Protein AF-A0A9D5CDI8-F1 (afdb_monomer_lite)

InterPro domains:
  IPR001810 F-box domain [PF12937] (31-61)
  IPR001810 F-box domain [PS50181] (27-74)
  IPR036047 F-box-like domain superfamily [SSF81383] (19-78)

Organism: NCBI:txid325984

Structure (mmCIF, N/CA/C/O backbone):
data_AF-A0A9D5CDI8-F1
#
_entry.id   AF-A0A9D5CDI8-F1
#
loop_
_atom_site.group_PDB
_atom_site.id
_atom_site.type_symbol
_atom_site.label_atom_id
_atom_site.label_alt_id
_atom_site.label_comp_id
_atom_site.label_asym_id
_atom_site.label_entity_id
_atom_site.label_seq_id
_atom_site.pdbx_PDB_ins_code
_atom_site.Cartn_x
_atom_site.Cartn_y
_atom_site.Cartn_z
_atom_site.occupancy
_atom_site.B_iso_or_equiv
_atom_site.auth_seq_id
_atom_site.auth_comp_id
_atom_site.auth_asym_id
_atom_site.auth_atom_id
_atom_site.pdbx_PDB_model_num
ATOM 1 N N . MET A 1 1 ? 76.940 1.059 -2.845 1.00 39.03 1 MET A N 1
ATOM 2 C CA . MET A 1 1 ? 76.334 -0.231 -3.230 1.00 39.03 1 MET A CA 1
ATOM 3 C C . MET A 1 1 ? 75.161 0.080 -4.142 1.00 39.03 1 MET A C 1
ATOM 5 O O . MET A 1 1 ? 74.229 0.747 -3.721 1.00 39.03 1 MET A O 1
ATOM 9 N N . THR A 1 2 ? 75.313 -0.261 -5.414 1.00 40.56 2 THR A N 1
ATOM 10 C CA . THR A 1 2 ? 74.382 -0.072 -6.535 1.00 40.56 2 THR A CA 1
ATOM 11 C C . THR A 1 2 ? 73.505 -1.309 -6.716 1.00 40.56 2 THR A C 1
ATOM 13 O O . THR A 1 2 ? 74.037 -2.409 -6.617 1.00 40.56 2 THR A O 1
ATOM 16 N N . ALA A 1 3 ? 72.218 -1.112 -7.030 1.00 38.69 3 ALA A N 1
ATOM 17 C CA . ALA A 1 3 ? 71.311 -1.975 -7.820 1.00 38.69 3 ALA A CA 1
ATOM 18 C C . ALA A 1 3 ? 69.854 -1.534 -7.544 1.00 38.69 3 ALA A C 1
ATOM 20 O O . ALA A 1 3 ? 69.568 -1.149 -6.419 1.00 38.69 3 ALA A O 1
ATOM 21 N N . THR A 1 4 ? 68.849 -1.554 -8.421 1.00 40.94 4 THR A N 1
ATOM 22 C CA . THR A 1 4 ? 68.665 -1.684 -9.881 1.00 40.94 4 THR A CA 1
ATOM 23 C C . THR A 1 4 ? 67.175 -1.381 -10.126 1.00 40.94 4 THR A C 1
ATOM 25 O O . THR A 1 4 ? 66.333 -1.740 -9.307 1.00 40.94 4 THR A O 1
ATOM 28 N N . SER A 1 5 ? 66.845 -0.750 -11.253 1.00 44.97 5 SER A N 1
ATOM 29 C CA . SER A 1 5 ? 65.484 -0.580 -11.788 1.00 44.97 5 SER A CA 1
ATOM 30 C C . SER A 1 5 ? 64.754 -1.917 -12.024 1.00 44.97 5 SER A C 1
ATOM 32 O O . SER A 1 5 ? 65.419 -2.908 -12.317 1.00 44.97 5 SER A O 1
ATOM 34 N N . LYS A 1 6 ? 63.409 -1.925 -12.086 1.00 43.34 6 LYS A N 1
ATOM 35 C CA . LYS A 1 6 ? 62.617 -1.978 -13.346 1.00 43.34 6 LYS A CA 1
ATOM 36 C C . LYS A 1 6 ? 61.163 -2.439 -13.121 1.00 43.34 6 LYS A C 1
ATOM 38 O O . LYS A 1 6 ? 60.869 -3.246 -12.251 1.00 43.34 6 LYS A O 1
ATOM 43 N N . ALA A 1 7 ? 60.295 -1.862 -13.949 1.00 46.38 7 ALA A N 1
ATOM 44 C CA . ALA A 1 7 ? 58.846 -1.985 -14.030 1.00 46.38 7 ALA A CA 1
ATOM 45 C C . ALA A 1 7 ? 58.300 -3.412 -14.224 1.00 46.38 7 ALA A C 1
ATOM 47 O O . ALA A 1 7 ? 58.931 -4.242 -14.873 1.00 46.38 7 ALA A O 1
ATOM 48 N N . GLY A 1 8 ? 57.062 -3.610 -13.774 1.00 34.56 8 GLY A N 1
ATOM 49 C CA . GLY A 1 8 ? 56.162 -4.683 -14.189 1.00 34.56 8 GLY A CA 1
ATOM 50 C C . GLY A 1 8 ? 54.733 -4.232 -13.908 1.00 34.56 8 GLY A C 1
ATOM 51 O O . GLY A 1 8 ? 54.400 -3.983 -12.753 1.00 34.56 8 GLY A O 1
ATOM 52 N N . GLY A 1 9 ? 53.954 -4.007 -14.966 1.00 44.22 9 GLY A N 1
ATOM 53 C CA . GLY A 1 9 ? 52.555 -3.608 -14.880 1.00 44.22 9 GLY A CA 1
ATOM 54 C C . GLY A 1 9 ? 51.682 -4.746 -14.363 1.00 44.22 9 GLY A C 1
ATOM 55 O O . GLY A 1 9 ? 51.939 -5.910 -14.657 1.00 44.22 9 GLY A O 1
ATOM 56 N N . ASP A 1 10 ? 50.656 -4.377 -13.609 1.00 37.69 10 ASP A N 1
ATOM 57 C CA . ASP A 1 10 ? 49.519 -5.232 -13.286 1.00 37.69 10 ASP A CA 1
ATOM 58 C C . ASP A 1 10 ? 48.274 -4.400 -13.604 1.00 37.69 10 ASP A C 1
ATOM 60 O O . ASP A 1 10 ? 47.706 -3.702 -12.759 1.00 37.69 10 ASP A O 1
ATOM 64 N N . ASP A 1 11 ? 47.944 -4.356 -14.897 1.00 41.72 11 ASP A N 1
ATOM 65 C CA . ASP A 1 11 ? 46.680 -3.832 -15.397 1.00 41.72 11 ASP A CA 1
ATOM 66 C C . ASP A 1 11 ? 45.579 -4.780 -14.927 1.00 41.72 11 ASP A C 1
ATOM 68 O O . ASP A 1 11 ? 45.190 -5.729 -15.604 1.00 41.72 11 ASP A O 1
ATOM 72 N N . ARG A 1 12 ? 45.117 -4.529 -13.704 1.00 46.28 12 ARG A N 1
ATOM 73 C CA . ARG A 1 12 ? 43.962 -5.174 -13.100 1.00 46.28 12 ARG A CA 1
ATOM 74 C C . ARG A 1 12 ? 42.774 -5.033 -14.050 1.00 46.28 12 ARG A C 1
ATOM 76 O O . ARG A 1 12 ? 42.253 -3.931 -14.234 1.00 46.28 12 ARG A O 1
ATOM 83 N N . GLU A 1 13 ? 42.385 -6.164 -14.636 1.00 39.62 13 GLU A N 1
ATOM 84 C CA . GLU A 1 13 ? 41.257 -6.332 -15.549 1.00 39.62 13 GLU A CA 1
ATOM 85 C C . GLU A 1 13 ? 40.048 -5.505 -15.100 1.00 39.62 13 GLU A C 1
ATOM 87 O O . GLU A 1 13 ? 39.409 -5.746 -14.071 1.00 39.62 13 GLU A O 1
ATOM 92 N N . LYS A 1 14 ? 39.747 -4.497 -15.916 1.00 42.28 14 LYS A N 1
ATOM 93 C CA . LYS A 1 14 ? 38.458 -3.824 -15.967 1.00 42.28 14 LYS A CA 1
ATOM 94 C C . LYS A 1 14 ? 37.409 -4.899 -16.277 1.00 42.28 14 LYS A C 1
ATOM 96 O O . LYS A 1 14 ? 37.597 -5.620 -17.254 1.00 42.28 14 LYS A O 1
ATOM 101 N N . PRO A 1 15 ? 36.312 -5.022 -15.511 1.00 39.91 15 PRO A N 1
ATOM 102 C CA . PRO A 1 15 ? 35.259 -5.945 -15.888 1.00 39.91 15 PRO A CA 1
ATOM 103 C C . PRO A 1 15 ? 34.656 -5.446 -17.203 1.00 39.91 15 PRO A C 1
ATOM 105 O O . PRO A 1 15 ? 34.067 -4.363 -17.273 1.00 39.91 15 PRO A O 1
ATOM 108 N N . GLU A 1 16 ? 34.900 -6.226 -18.252 1.00 37.34 16 GLU A N 1
ATOM 109 C CA . GLU A 1 16 ? 34.287 -6.121 -19.565 1.00 37.34 16 GLU A CA 1
ATOM 110 C C . GLU A 1 16 ? 32.772 -6.057 -19.371 1.00 37.34 16 GLU A C 1
ATOM 112 O O . GLU A 1 16 ? 32.148 -6.960 -18.806 1.00 37.34 16 GLU A O 1
ATOM 117 N N . ALA A 1 17 ? 32.187 -4.939 -19.793 1.00 45.47 17 ALA A N 1
ATOM 118 C CA . ALA A 1 17 ? 30.752 -4.758 -19.849 1.00 45.47 17 ALA A CA 1
ATOM 119 C C . ALA A 1 17 ? 30.204 -5.724 -20.904 1.00 45.47 17 ALA A C 1
ATOM 121 O O . ALA A 1 17 ? 30.133 -5.400 -22.089 1.00 45.47 17 ALA A O 1
ATOM 122 N N . GLY A 1 18 ? 29.853 -6.929 -20.457 1.00 39.03 18 GLY A N 1
ATOM 123 C CA . GLY A 1 18 ? 28.997 -7.833 -21.198 1.00 39.03 18 GLY A CA 1
ATOM 124 C C . GLY A 1 18 ? 27.700 -7.100 -21.512 1.00 39.03 18 GLY A C 1
ATOM 125 O O . GLY A 1 18 ? 26.893 -6.827 -20.626 1.00 39.03 18 GLY A O 1
ATOM 126 N N . ASN A 1 19 ? 27.548 -6.741 -22.781 1.00 49.06 19 ASN A N 1
ATOM 127 C CA . ASN A 1 19 ? 26.280 -6.438 -23.415 1.00 49.06 19 ASN A CA 1
ATOM 128 C C . ASN A 1 19 ? 25.381 -7.677 -23.282 1.00 49.06 19 ASN A C 1
ATOM 130 O O . ASN A 1 19 ? 25.379 -8.555 -24.141 1.00 49.06 19 ASN A O 1
ATOM 134 N N . ASP A 1 20 ? 24.662 -7.758 -22.171 1.00 48.00 20 ASP A N 1
ATOM 135 C CA . ASP A 1 20 ? 23.378 -8.433 -22.117 1.00 48.00 20 ASP A CA 1
ATOM 136 C C . ASP A 1 20 ? 22.328 -7.323 -22.165 1.00 48.00 20 ASP A C 1
ATOM 138 O O . ASP A 1 20 ? 21.940 -6.749 -21.144 1.00 48.00 20 ASP A O 1
ATOM 142 N N . GLU A 1 21 ? 21.920 -6.957 -23.381 1.00 54.41 21 GLU A N 1
ATOM 143 C CA . GLU A 1 21 ? 20.745 -6.127 -23.654 1.00 54.41 21 GLU A CA 1
ATOM 144 C C . GLU A 1 21 ? 19.454 -6.881 -23.279 1.00 54.41 21 GLU A C 1
ATOM 146 O O . GLU A 1 21 ? 18.478 -6.943 -24.023 1.00 54.41 21 GLU A O 1
ATOM 151 N N . THR A 1 22 ? 19.395 -7.425 -22.067 1.00 56.97 22 THR A N 1
ATOM 152 C CA . THR A 1 22 ? 18.130 -7.631 -21.384 1.00 56.97 22 THR A CA 1
ATOM 153 C C . THR A 1 22 ? 17.678 -6.247 -20.942 1.00 56.97 22 THR A C 1
ATOM 155 O O . THR A 1 22 ? 17.923 -5.813 -19.816 1.00 56.97 22 THR A O 1
ATOM 158 N N . THR A 1 23 ? 17.055 -5.511 -21.870 1.00 55.25 23 THR A N 1
ATOM 159 C CA . THR A 1 23 ? 16.342 -4.271 -21.548 1.00 55.25 23 THR A CA 1
ATOM 160 C C . THR A 1 23 ? 15.483 -4.574 -20.323 1.00 55.25 23 THR A C 1
ATOM 162 O O . THR A 1 23 ? 14.605 -5.441 -20.412 1.00 55.25 23 THR A O 1
ATOM 165 N N . PRO A 1 24 ? 15.736 -3.948 -19.158 1.00 59.50 24 PRO A N 1
ATOM 166 C CA . PRO A 1 24 ? 14.986 -4.278 -17.966 1.00 59.50 24 PRO A CA 1
ATOM 167 C C . PRO A 1 24 ? 13.534 -3.960 -18.288 1.00 59.50 24 PRO A C 1
ATOM 169 O O . PRO A 1 24 ? 13.207 -2.835 -18.650 1.00 59.50 24 PRO A O 1
ATOM 172 N N . ILE A 1 25 ? 12.657 -4.958 -18.197 1.00 56.06 25 ILE A N 1
ATOM 173 C CA . ILE A 1 25 ? 11.230 -4.831 -18.538 1.00 56.06 25 ILE A CA 1
ATOM 174 C C . ILE A 1 25 ? 10.594 -3.657 -17.756 1.00 56.06 25 ILE A C 1
ATOM 176 O O . ILE A 1 25 ? 9.632 -3.042 -18.209 1.00 56.06 25 ILE A O 1
ATOM 180 N N . SER A 1 26 ? 11.201 -3.256 -16.628 1.00 54.06 26 SER A N 1
ATOM 181 C CA . SER A 1 26 ? 10.868 -2.051 -15.855 1.00 54.06 26 SER A CA 1
ATOM 182 C C . SER A 1 26 ? 11.014 -0.720 -16.610 1.00 54.06 26 SER A C 1
ATOM 184 O O . SER A 1 26 ? 10.510 0.296 -16.137 1.00 54.06 26 SER A O 1
ATOM 186 N N . ALA A 1 27 ? 11.731 -0.698 -17.734 1.00 55.34 27 ALA A N 1
ATOM 187 C CA . ALA A 1 27 ? 11.980 0.469 -18.573 1.00 55.34 27 ALA A CA 1
ATOM 188 C C . ALA A 1 27 ? 11.003 0.581 -19.750 1.00 55.34 27 ALA A C 1
ATOM 190 O O . ALA A 1 27 ? 11.138 1.506 -20.544 1.00 55.34 27 ALA A O 1
ATOM 191 N N . LEU A 1 28 ? 10.018 -0.318 -19.872 1.00 59.12 28 LEU A N 1
ATOM 192 C CA . LEU A 1 28 ? 8.956 -0.211 -20.871 1.00 59.12 28 LEU A CA 1
ATOM 193 C C . LEU A 1 28 ? 7.807 0.645 -20.307 1.00 59.12 28 LEU A C 1
ATOM 195 O O . LEU A 1 28 ? 6.946 0.113 -19.602 1.00 59.12 28 LEU A O 1
ATOM 199 N N . PRO A 1 29 ? 7.732 1.959 -20.612 1.00 58.50 29 PRO A N 1
ATOM 200 C CA . PRO A 1 29 ? 6.634 2.812 -20.152 1.00 58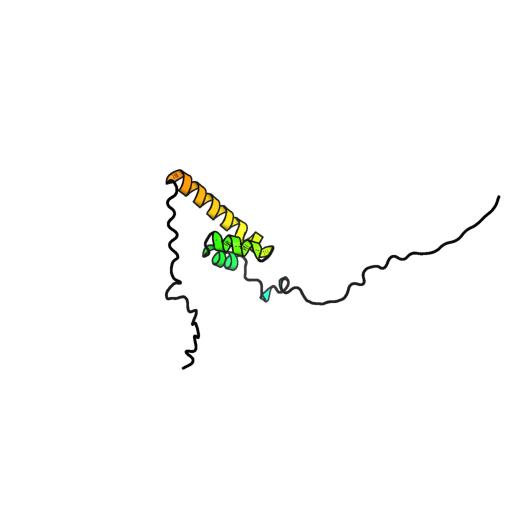.50 29 PRO A CA 1
ATOM 201 C C . PRO A 1 29 ? 5.264 2.312 -20.627 1.00 58.50 29 PRO A C 1
ATOM 203 O O . PRO A 1 29 ? 4.275 2.521 -19.935 1.00 58.50 29 PRO A O 1
ATOM 206 N N . ALA A 1 30 ? 5.208 1.580 -21.746 1.00 54.28 30 ALA A N 1
ATOM 207 C CA . ALA A 1 30 ? 3.992 0.943 -22.255 1.00 54.28 30 ALA A CA 1
ATOM 208 C C . ALA A 1 30 ? 3.425 -0.159 -21.334 1.00 54.28 30 ALA A C 1
ATOM 210 O O . ALA A 1 30 ? 2.248 -0.489 -21.438 1.00 54.28 30 ALA A O 1
ATOM 211 N N . LEU A 1 31 ? 4.242 -0.719 -20.434 1.00 53.19 31 LEU A N 1
ATOM 212 C CA . LEU A 1 31 ? 3.832 -1.727 -19.450 1.00 53.19 31 LEU A CA 1
ATOM 213 C C . LEU A 1 31 ? 3.650 -1.136 -18.044 1.00 53.19 31 LEU A C 1
ATOM 215 O O . LEU A 1 31 ? 3.226 -1.842 -17.128 1.00 53.19 31 LEU A O 1
ATOM 219 N N . ARG A 1 32 ? 3.958 0.155 -17.852 1.00 65.44 32 ARG A N 1
ATOM 220 C CA . ARG A 1 32 ? 3.798 0.830 -16.566 1.00 65.44 32 ARG A CA 1
ATOM 221 C C . ARG A 1 32 ? 2.398 1.419 -16.488 1.00 65.44 32 ARG A C 1
ATOM 223 O O . ARG A 1 32 ? 2.098 2.444 -17.095 1.00 65.44 32 ARG A O 1
ATOM 230 N N . LEU A 1 33 ? 1.538 0.759 -15.721 1.00 71.12 33 LEU A N 1
ATOM 231 C CA . LEU A 1 33 ? 0.224 1.298 -15.405 1.00 71.12 33 LEU A CA 1
ATOM 232 C C . LEU A 1 33 ? 0.401 2.683 -14.740 1.00 71.12 33 LEU A C 1
ATOM 234 O O . LEU A 1 33 ? 1.268 2.824 -13.870 1.00 71.12 33 LEU A O 1
ATOM 238 N N . PRO A 1 34 ? -0.376 3.711 -15.127 1.00 84.00 34 PRO A N 1
ATOM 239 C CA . PRO A 1 34 ? -0.380 4.992 -14.433 1.00 84.00 34 PRO A CA 1
ATOM 240 C C . PRO A 1 34 ? -0.509 4.815 -12.915 1.00 84.00 34 PRO A C 1
ATOM 242 O O . PRO A 1 34 ? -1.319 4.008 -12.458 1.00 84.00 34 PRO A O 1
ATOM 245 N N . ALA A 1 35 ? 0.253 5.587 -12.134 1.00 83.00 35 ALA A N 1
ATOM 246 C CA . ALA A 1 35 ? 0.350 5.415 -10.677 1.00 83.00 35 ALA A CA 1
ATOM 247 C C . ALA A 1 35 ? -1.021 5.390 -9.973 1.00 83.00 35 ALA A C 1
ATOM 249 O O . ALA A 1 35 ? -1.250 4.582 -9.077 1.00 83.00 35 ALA A O 1
ATOM 250 N N . HIS A 1 36 ? -1.973 6.203 -10.440 1.00 86.69 36 HIS A N 1
ATOM 251 C CA . HIS A 1 36 ? -3.331 6.248 -9.896 1.00 86.69 36 HIS A CA 1
ATOM 252 C C . HIS A 1 36 ? -4.124 4.944 -10.102 1.00 86.69 36 HIS A C 1
ATOM 254 O O . HIS A 1 36 ? -4.987 4.617 -9.291 1.00 86.69 36 HIS A O 1
ATOM 260 N N . LEU A 1 37 ? -3.846 4.178 -11.164 1.00 91.12 37 LEU A N 1
ATOM 261 C CA . LEU A 1 37 ? -4.487 2.882 -11.385 1.00 91.12 37 LEU A CA 1
ATOM 262 C C . LEU A 1 37 ? -3.905 1.812 -10.459 1.00 91.12 37 LEU A C 1
ATOM 264 O O . LEU A 1 37 ? -4.668 1.009 -9.934 1.00 91.12 37 LEU A O 1
ATOM 268 N N . ILE A 1 38 ? -2.591 1.832 -10.204 1.00 90.50 38 ILE A N 1
ATOM 269 C CA . ILE A 1 38 ? -1.970 0.952 -9.200 1.00 90.50 38 ILE A CA 1
ATOM 270 C C . ILE A 1 38 ? -2.531 1.259 -7.812 1.00 90.50 38 ILE A C 1
ATOM 272 O O . ILE A 1 38 ? -2.974 0.341 -7.127 1.00 90.50 38 ILE A O 1
ATOM 276 N N . ALA A 1 39 ? -2.616 2.540 -7.442 1.00 90.25 39 ALA A N 1
ATOM 277 C CA . ALA A 1 39 ? -3.222 2.959 -6.181 1.00 90.25 39 ALA A CA 1
ATOM 278 C C . ALA A 1 39 ? -4.670 2.453 -6.042 1.00 90.25 39 ALA A C 1
ATOM 280 O O . ALA A 1 39 ? -5.042 1.937 -4.994 1.00 90.25 39 ALA A O 1
ATOM 281 N N . ARG A 1 40 ? -5.467 2.513 -7.120 1.00 93.62 40 ARG A N 1
ATOM 282 C CA . ARG A 1 40 ? -6.843 1.987 -7.147 1.00 93.62 40 ARG A CA 1
ATOM 283 C C . ARG A 1 40 ? -6.924 0.460 -7.035 1.00 93.62 40 ARG A C 1
ATOM 285 O O . ARG A 1 40 ? -7.911 -0.071 -6.530 1.00 93.62 40 ARG A O 1
ATOM 292 N N . VAL A 1 41 ? -5.939 -0.270 -7.553 1.00 93.56 41 VAL A N 1
ATOM 293 C CA . VAL A 1 41 ? -5.863 -1.726 -7.360 1.00 93.56 41 VAL A CA 1
ATOM 294 C C . VAL A 1 41 ? -5.514 -2.026 -5.905 1.00 93.56 41 VAL A C 1
ATOM 296 O O . VAL A 1 41 ? -6.218 -2.793 -5.259 1.00 93.56 41 VAL A O 1
ATOM 299 N N . PHE A 1 42 ? -4.483 -1.375 -5.369 1.00 95.06 42 PHE A N 1
ATOM 300 C CA . PHE A 1 42 ? -4.031 -1.581 -3.995 1.00 95.06 42 PHE A CA 1
ATOM 301 C C . PHE A 1 42 ? -5.070 -1.162 -2.951 1.00 95.06 42 PHE A C 1
ATOM 303 O O . PHE A 1 42 ? -5.191 -1.827 -1.930 1.00 95.06 42 PHE A O 1
ATOM 310 N N . SER A 1 43 ? -5.884 -0.137 -3.213 1.00 93.56 43 SER A N 1
ATOM 311 C CA . SER A 1 43 ? -6.957 0.277 -2.300 1.00 93.56 43 SER A CA 1
ATOM 312 C C . SER A 1 43 ? -8.080 -0.756 -2.146 1.00 93.56 43 SER A C 1
ATOM 314 O O . SER A 1 43 ? -8.960 -0.568 -1.315 1.00 93.56 43 SER A O 1
ATOM 316 N N . GLN A 1 44 ? -8.107 -1.806 -2.972 1.00 94.69 44 GLN A N 1
ATOM 317 C CA . GLN A 1 44 ? -9.071 -2.908 -2.860 1.00 94.69 44 GLN A CA 1
ATOM 318 C C . GLN A 1 44 ? -8.520 -4.102 -2.067 1.00 94.69 44 GLN A C 1
ATOM 320 O O . GLN A 1 44 ? -9.254 -5.061 -1.843 1.00 94.69 44 GLN A O 1
ATOM 325 N N . LEU A 1 45 ? -7.241 -4.072 -1.687 1.00 93.75 45 LEU A N 1
ATOM 326 C CA . LEU A 1 45 ? -6.568 -5.155 -0.976 1.00 93.75 45 LEU A CA 1
ATOM 327 C C . LEU A 1 45 ? -6.653 -4.956 0.539 1.00 93.75 45 LEU A C 1
ATOM 329 O O . LEU A 1 45 ? -6.682 -3.823 1.026 1.00 93.75 45 LEU A O 1
ATOM 333 N N . ASP A 1 46 ? -6.652 -6.065 1.281 1.00 91.31 46 ASP A N 1
ATOM 334 C CA . ASP A 1 46 ? -6.538 -6.024 2.738 1.00 91.31 46 ASP A CA 1
ATOM 335 C C . ASP A 1 46 ? -5.086 -5.759 3.188 1.00 91.31 46 ASP A C 1
ATOM 337 O O . ASP A 1 46 ? -4.138 -5.755 2.393 1.00 91.31 46 ASP A O 1
ATOM 341 N N . CYS A 1 47 ? -4.894 -5.517 4.488 1.00 89.88 47 CYS A N 1
ATOM 342 C CA . CYS A 1 47 ? -3.573 -5.214 5.041 1.00 89.88 47 CYS A CA 1
ATOM 343 C C . CYS A 1 47 ? -2.557 -6.364 4.886 1.00 89.88 47 CYS A C 1
ATOM 345 O O . CYS A 1 47 ? -1.351 -6.109 4.837 1.00 89.88 47 CYS A O 1
ATOM 347 N N . VAL A 1 48 ? -3.019 -7.616 4.782 1.00 92.81 48 VAL A N 1
ATOM 348 C CA . VAL A 1 48 ? -2.161 -8.797 4.620 1.00 92.81 48 VAL A CA 1
ATOM 349 C C . VAL A 1 48 ? -1.665 -8.886 3.182 1.00 92.81 48 VAL A C 1
ATOM 351 O O . VAL A 1 48 ? -0.466 -9.059 2.952 1.00 92.81 48 VAL A O 1
ATOM 354 N N . ASP A 1 49 ? -2.560 -8.697 2.220 1.00 95.69 49 ASP A N 1
ATOM 355 C CA . ASP A 1 49 ? -2.226 -8.697 0.802 1.00 95.69 49 ASP A CA 1
ATOM 356 C C . ASP A 1 49 ? -1.332 -7.504 0.444 1.00 95.69 49 ASP A C 1
ATOM 358 O O . ASP A 1 49 ? -0.340 -7.671 -0.265 1.00 95.69 49 ASP A O 1
ATOM 362 N N . LEU A 1 50 ? -1.592 -6.316 1.006 1.00 94.88 50 LEU A N 1
ATOM 363 C CA . LEU A 1 50 ? -0.719 -5.145 0.844 1.00 94.88 50 LEU A CA 1
ATOM 364 C C . LEU A 1 50 ? 0.695 -5.384 1.382 1.00 94.88 50 LEU A C 1
ATOM 366 O O . LEU A 1 50 ? 1.676 -4.945 0.769 1.00 94.88 50 LEU A O 1
ATOM 370 N N . LEU A 1 51 ? 0.822 -6.085 2.513 1.00 95.62 51 LEU A N 1
ATOM 371 C CA . LEU A 1 51 ? 2.126 -6.488 3.030 1.00 95.62 51 LEU A CA 1
ATOM 372 C C . LEU A 1 51 ? 2.819 -7.440 2.047 1.00 95.62 51 LEU A C 1
ATOM 374 O O . LEU A 1 51 ? 3.983 -7.212 1.718 1.00 95.62 51 LEU A O 1
ATOM 378 N N . GLY A 1 52 ? 2.103 -8.433 1.515 1.00 96.44 52 GLY A N 1
ATOM 379 C CA . GLY A 1 52 ? 2.608 -9.327 0.470 1.00 96.44 52 GLY A CA 1
ATOM 380 C C . GLY A 1 52 ? 3.089 -8.574 -0.774 1.00 96.44 52 GLY A C 1
ATOM 381 O O . GLY A 1 52 ? 4.209 -8.792 -1.238 1.00 96.44 52 GLY A O 1
ATOM 382 N N . CYS A 1 53 ? 2.297 -7.617 -1.266 1.00 95.38 53 CYS A N 1
ATOM 383 C CA . CYS A 1 53 ? 2.659 -6.764 -2.397 1.00 95.38 53 CYS A CA 1
ATOM 384 C C . CYS A 1 53 ? 3.964 -5.999 -2.152 1.00 95.38 53 CYS A C 1
ATOM 386 O O . CYS A 1 53 ? 4.796 -5.888 -3.054 1.00 95.38 53 CYS A O 1
ATOM 388 N N . SER A 1 54 ? 4.177 -5.502 -0.932 1.00 96.12 54 SER A N 1
ATOM 389 C CA . SER A 1 54 ? 5.373 -4.723 -0.598 1.00 96.12 54 SER A CA 1
ATOM 390 C C . SER A 1 54 ? 6.686 -5.510 -0.720 1.00 96.12 54 SER A C 1
ATOM 392 O O . SER A 1 54 ? 7.748 -4.905 -0.847 1.00 96.12 54 SER A O 1
ATOM 394 N N . LEU A 1 55 ? 6.621 -6.844 -0.722 1.00 97.19 55 LEU A N 1
ATOM 395 C CA . LEU A 1 55 ? 7.786 -7.726 -0.811 1.00 97.19 55 LEU A CA 1
ATOM 396 C C . LEU A 1 55 ? 8.136 -8.124 -2.254 1.00 97.19 55 LEU A C 1
ATOM 398 O O . LEU A 1 55 ? 9.203 -8.687 -2.483 1.00 97.19 55 LEU A O 1
ATOM 402 N N . VAL A 1 56 ? 7.268 -7.833 -3.230 1.00 95.81 56 VAL A N 1
ATOM 403 C CA . VAL A 1 56 ? 7.450 -8.257 -4.631 1.00 95.81 56 VAL A CA 1
ATOM 404 C C . VAL A 1 56 ? 8.604 -7.511 -5.298 1.00 95.81 56 VAL A C 1
ATOM 406 O O . VAL A 1 56 ? 9.464 -8.117 -5.933 1.00 95.81 56 VAL A O 1
ATOM 409 N N . CYS A 1 57 ? 8.623 -6.180 -5.192 1.00 93.38 57 CYS A N 1
ATOM 410 C CA . CYS A 1 57 ? 9.695 -5.355 -5.738 1.00 93.38 57 CYS A CA 1
ATOM 411 C C . CYS A 1 57 ? 9.743 -3.974 -5.074 1.00 93.38 57 CYS A C 1
ATOM 413 O O . CYS A 1 57 ? 8.792 -3.532 -4.427 1.00 93.38 57 CYS A O 1
ATOM 415 N N . LYS A 1 58 ? 10.840 -3.240 -5.307 1.00 91.50 58 LYS A N 1
ATOM 416 C CA . LYS A 1 58 ? 11.035 -1.883 -4.770 1.00 91.50 58 LYS A CA 1
ATOM 417 C C . LYS A 1 58 ? 9.911 -0.917 -5.161 1.00 91.50 58 LYS A C 1
ATOM 419 O O . LYS A 1 58 ? 9.529 -0.078 -4.354 1.00 91.50 58 LYS A O 1
ATOM 424 N N . GLN A 1 59 ? 9.386 -1.019 -6.383 1.00 91.50 59 GLN A N 1
ATOM 425 C CA . GLN A 1 59 ? 8.323 -0.123 -6.837 1.00 91.50 59 GLN A CA 1
ATOM 426 C C . GLN A 1 59 ? 7.013 -0.394 -6.087 1.00 91.50 59 GLN A C 1
ATOM 428 O O . GLN A 1 59 ? 6.406 0.542 -5.588 1.00 91.50 59 GLN A O 1
ATOM 433 N N . TRP A 1 60 ? 6.627 -1.661 -5.914 1.00 94.31 60 TRP A N 1
ATOM 434 C CA . TRP A 1 60 ? 5.414 -2.027 -5.174 1.00 94.31 60 TRP A CA 1
ATOM 435 C C . TRP A 1 60 ? 5.517 -1.698 -3.687 1.00 94.31 60 TRP A C 1
ATOM 437 O O . TRP A 1 60 ? 4.529 -1.289 -3.077 1.00 94.31 60 TRP A O 1
ATOM 447 N N . TYR A 1 61 ? 6.715 -1.812 -3.110 1.00 95.12 61 TYR A N 1
ATOM 448 C CA . TYR A 1 61 ? 6.985 -1.337 -1.757 1.00 95.12 61 TYR A CA 1
ATOM 449 C C . TYR A 1 61 ? 6.656 0.154 -1.597 1.00 95.12 61 TYR A C 1
ATOM 451 O O . TYR A 1 61 ? 6.006 0.527 -0.617 1.00 95.12 61 TYR A O 1
ATOM 459 N N . MET A 1 62 ? 7.087 0.981 -2.558 1.00 95.00 62 MET A N 1
ATOM 460 C CA . MET A 1 62 ? 6.835 2.425 -2.569 1.00 95.00 62 MET A CA 1
ATOM 461 C C . MET A 1 62 ? 5.352 2.722 -2.819 1.00 95.00 62 MET A C 1
ATOM 463 O O . MET A 1 62 ? 4.743 3.448 -2.043 1.00 95.00 62 MET A O 1
ATOM 467 N N . ASP A 1 63 ? 4.760 2.104 -3.843 1.00 94.19 63 ASP A N 1
ATOM 468 C CA . ASP A 1 63 ? 3.379 2.366 -4.270 1.00 94.19 63 ASP A CA 1
ATOM 469 C C . ASP A 1 63 ? 2.336 1.962 -3.211 1.00 94.19 63 ASP A C 1
ATOM 471 O O . ASP A 1 63 ? 1.254 2.537 -3.159 1.00 94.19 63 ASP A O 1
ATOM 475 N N . SER A 1 64 ? 2.642 0.985 -2.347 1.00 95.31 64 SER A N 1
ATOM 476 C CA . SER A 1 64 ? 1.744 0.559 -1.259 1.00 95.31 64 SER A CA 1
ATOM 477 C C . SER A 1 64 ? 2.004 1.254 0.083 1.00 95.31 64 SER A C 1
ATOM 479 O O . SER A 1 64 ? 1.283 0.987 1.042 1.00 95.31 64 SER A O 1
ATOM 481 N N . ALA A 1 65 ? 3.012 2.127 0.197 1.00 95.62 65 ALA A N 1
ATOM 482 C CA . ALA A 1 65 ? 3.458 2.663 1.487 1.00 95.62 65 ALA A CA 1
ATOM 483 C C . ALA A 1 65 ? 2.373 3.457 2.235 1.00 95.62 65 ALA A C 1
ATOM 485 O O . ALA A 1 65 ? 2.128 3.184 3.409 1.00 95.62 65 ALA A O 1
ATOM 486 N N . GLU A 1 66 ? 1.698 4.385 1.552 1.00 95.06 66 GLU A N 1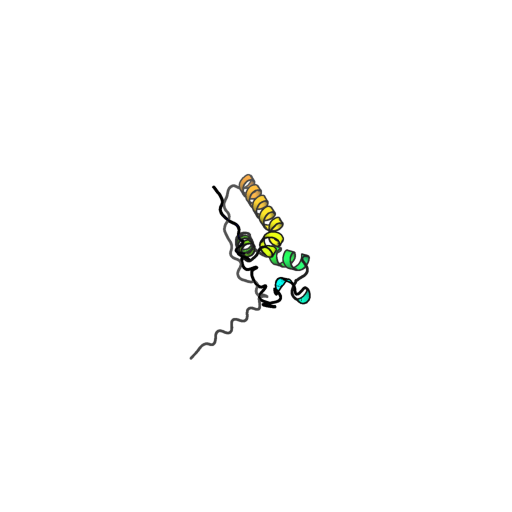
ATOM 487 C CA . GLU A 1 66 ? 0.646 5.221 2.151 1.00 95.06 66 GLU A CA 1
ATOM 488 C C . GLU A 1 66 ? -0.544 4.383 2.630 1.00 95.06 66 GLU A C 1
ATOM 490 O O . GLU A 1 66 ? -1.033 4.576 3.740 1.00 95.06 66 GLU A O 1
ATOM 495 N N . LEU A 1 67 ? -0.961 3.393 1.832 1.00 95.12 67 LEU A N 1
ATOM 496 C CA . LEU A 1 67 ? -2.058 2.495 2.190 1.00 95.12 67 LEU A CA 1
ATOM 497 C C . LEU A 1 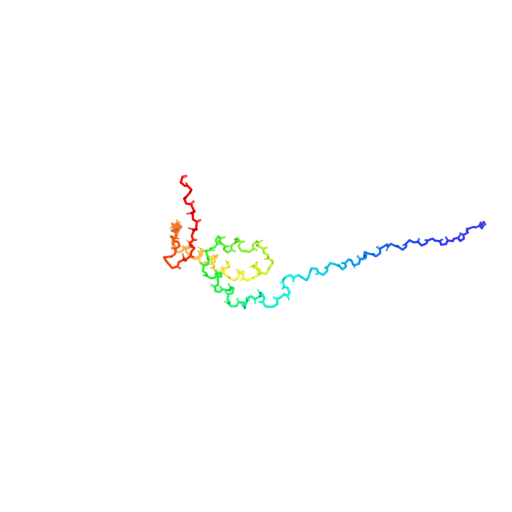67 ? -1.706 1.641 3.411 1.00 95.12 67 LEU A C 1
ATOM 499 O O . LEU A 1 67 ? -2.530 1.506 4.310 1.00 95.12 67 LEU A O 1
ATOM 503 N N . ARG A 1 68 ? -0.482 1.097 3.486 1.00 95.31 68 ARG A N 1
ATOM 504 C CA . ARG A 1 68 ? -0.046 0.324 4.663 1.00 95.31 68 ARG A CA 1
ATOM 505 C C . ARG A 1 68 ? -0.052 1.165 5.940 1.00 95.31 68 ARG A C 1
ATOM 507 O O . ARG A 1 68 ? -0.435 0.649 6.987 1.00 95.31 68 ARG A O 1
ATOM 514 N N . GLU A 1 69 ? 0.355 2.433 5.867 1.00 95.81 69 GLU A N 1
ATOM 515 C CA . GLU A 1 69 ? 0.295 3.333 7.026 1.00 95.81 69 GLU A CA 1
ATOM 516 C C . GLU A 1 69 ? -1.156 3.669 7.401 1.00 95.81 69 GLU A C 1
ATOM 518 O O . GLU A 1 69 ? -1.495 3.632 8.580 1.00 95.81 69 GLU A O 1
ATOM 523 N N . GLY A 1 70 ? -2.032 3.902 6.415 1.00 94.06 70 GLY A N 1
ATOM 524 C CA . GLY A 1 70 ? -3.469 4.095 6.643 1.00 94.06 70 GLY A CA 1
ATOM 525 C C . GLY A 1 70 ? -4.100 2.924 7.401 1.00 94.06 70 GLY A C 1
ATOM 526 O O . GLY A 1 70 ? -4.664 3.118 8.474 1.00 94.06 70 GLY A O 1
ATOM 527 N N . TRP A 1 71 ? -3.886 1.695 6.921 1.00 92.31 71 TRP A N 1
ATOM 528 C CA . TRP A 1 71 ? -4.358 0.473 7.586 1.00 92.31 71 TRP A CA 1
ATOM 529 C C . TRP A 1 71 ? -3.836 0.321 9.020 1.00 92.31 71 TRP A C 1
ATOM 531 O O . TRP A 1 71 ? -4.556 -0.143 9.903 1.00 92.31 71 TRP A O 1
ATOM 541 N N . LYS A 1 72 ? -2.576 0.693 9.267 1.00 91.25 72 LYS A N 1
ATOM 542 C CA . LYS A 1 72 ? -1.984 0.658 10.609 1.00 91.25 72 LYS A CA 1
ATOM 543 C C . LYS A 1 72 ? -2.654 1.668 11.543 1.00 91.25 72 LYS A C 1
ATOM 545 O O . LYS A 1 72 ? -2.916 1.325 12.693 1.00 91.25 72 LYS A O 1
ATOM 550 N N . ASN A 1 73 ? -2.931 2.878 11.064 1.00 93.38 73 ASN A N 1
ATOM 551 C CA . ASN A 1 73 ? -3.593 3.910 11.861 1.00 93.38 73 ASN A CA 1
ATOM 552 C C . ASN A 1 73 ? -5.035 3.517 12.184 1.00 93.38 73 ASN A C 1
ATOM 554 O O . ASN A 1 73 ? -5.410 3.536 13.351 1.00 93.38 73 ASN A O 1
ATOM 558 N N . GLU A 1 74 ? -5.795 3.046 11.192 1.00 90.31 74 GLU A N 1
ATOM 559 C CA . GLU A 1 74 ? -7.159 2.538 11.398 1.00 90.31 74 GLU A CA 1
ATOM 560 C C . GLU A 1 74 ? -7.193 1.392 12.417 1.00 90.31 74 GLU A C 1
ATOM 562 O O . GLU A 1 74 ? -8.077 1.331 13.272 1.00 90.31 74 GLU A O 1
ATOM 567 N N . TYR A 1 75 ? -6.206 0.491 12.367 1.00 86.19 75 TYR A N 1
ATOM 568 C CA . TYR A 1 75 ? -6.080 -0.584 13.346 1.00 86.19 75 TYR A CA 1
ATOM 569 C C . TYR A 1 75 ? -5.861 -0.052 14.768 1.00 86.19 75 TYR A C 1
ATOM 571 O O . TYR A 1 75 ? -6.507 -0.533 15.701 1.00 86.19 75 TYR A O 1
ATOM 579 N N . ILE A 1 76 ? -4.957 0.917 14.944 1.00 90.00 76 ILE A N 1
ATOM 580 C CA . ILE A 1 76 ? -4.678 1.521 16.254 1.00 90.00 76 ILE A CA 1
ATOM 581 C C . ILE A 1 76 ? -5.928 2.238 16.775 1.00 90.00 76 ILE A C 1
ATOM 583 O O . ILE A 1 76 ? -6.326 1.991 17.909 1.00 90.00 76 ILE A O 1
ATOM 587 N N . GLU A 1 77 ? -6.596 3.036 15.942 1.00 90.25 77 GLU A N 1
ATOM 588 C CA . GLU A 1 77 ? -7.827 3.745 16.310 1.00 90.25 77 GLU A CA 1
ATOM 589 C C . GLU A 1 77 ? -8.947 2.778 16.715 1.00 90.25 77 GLU A C 1
ATOM 591 O O . GLU A 1 77 ? -9.592 2.954 17.750 1.00 90.25 77 GLU A O 1
ATOM 596 N N . ALA A 1 78 ? -9.167 1.714 15.938 1.00 85.19 78 ALA A N 1
ATOM 597 C CA . ALA A 1 78 ? -10.169 0.706 16.264 1.00 85.19 78 ALA A CA 1
ATOM 598 C C . ALA A 1 78 ? -9.824 -0.047 17.559 1.00 85.19 78 ALA A C 1
ATOM 600 O O . ALA A 1 78 ? -10.712 -0.372 18.350 1.00 85.19 78 ALA A O 1
ATOM 601 N N . TRP A 1 79 ? -8.539 -0.323 17.790 1.00 85.25 79 TRP A N 1
ATOM 602 C CA . TRP A 1 79 ? -8.080 -0.945 19.026 1.00 85.25 79 TRP A CA 1
ATOM 603 C C . TRP A 1 79 ? -8.334 -0.050 20.241 1.00 85.25 79 TRP A C 1
ATOM 605 O O . TRP A 1 79 ? -8.876 -0.537 21.235 1.00 85.25 79 TRP A O 1
ATOM 615 N N . GLU A 1 80 ? -7.999 1.237 20.140 1.00 88.44 80 GLU A N 1
ATOM 616 C CA . GLU A 1 80 ? -8.221 2.228 21.195 1.00 88.44 80 GLU A CA 1
ATOM 617 C C . GLU A 1 80 ? -9.710 2.416 21.505 1.00 88.44 80 GLU A C 1
ATOM 619 O O . GLU A 1 80 ? -10.085 2.495 22.676 1.00 88.44 80 GLU A O 1
ATOM 624 N N . LEU A 1 81 ? -10.567 2.462 20.479 1.00 86.25 81 LEU A N 1
ATOM 625 C CA . LEU A 1 81 ? -11.988 2.755 20.667 1.00 86.25 81 LEU A CA 1
ATOM 626 C C . LEU A 1 81 ? -12.794 1.550 21.165 1.00 86.25 81 LEU A C 1
ATOM 628 O O . LEU A 1 81 ? -13.714 1.715 21.967 1.00 86.25 81 LEU A O 1
ATO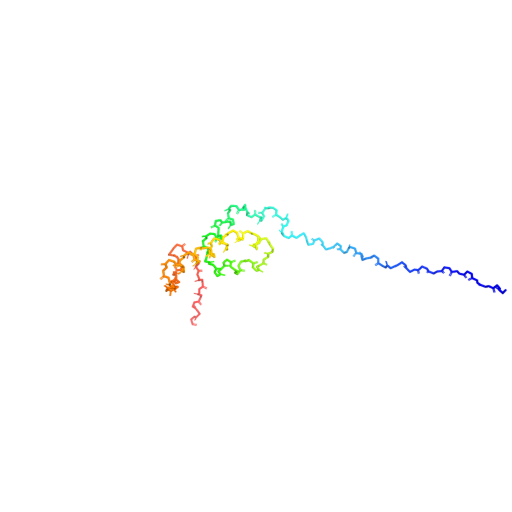M 632 N N . TYR A 1 82 ? -12.490 0.349 20.666 1.00 82.62 82 TYR A N 1
ATOM 633 C CA . TYR A 1 82 ? -13.378 -0.804 20.833 1.00 82.62 82 TYR A CA 1
ATOM 634 C C . TYR A 1 82 ? -12.805 -1.922 21.705 1.00 82.62 82 TYR A C 1
ATOM 636 O O . TYR A 1 82 ? -13.585 -2.680 22.281 1.00 82.62 82 TYR A O 1
ATOM 644 N N . GLY A 1 83 ? -11.478 -2.052 21.824 1.00 75.12 83 GLY A N 1
ATOM 645 C CA . GLY A 1 83 ? -10.862 -3.269 22.358 1.00 75.12 83 GLY A CA 1
ATOM 646 C C . GLY A 1 83 ? -11.112 -4.473 21.428 1.00 75.12 83 GLY A C 1
ATOM 647 O O . GLY A 1 83 ? -12.221 -4.742 20.979 1.00 75.12 83 GLY A O 1
ATOM 648 N N . LEU A 1 84 ? -10.057 -5.195 21.055 1.00 67.25 84 LEU A N 1
ATOM 649 C CA . LEU A 1 84 ? -10.079 -6.125 19.915 1.00 67.25 84 LEU A CA 1
ATOM 650 C C . LEU A 1 84 ? -11.129 -7.253 19.993 1.00 67.25 84 LEU A C 1
ATOM 652 O O . LEU A 1 84 ? -10.974 -8.198 20.762 1.00 67.25 84 LEU A O 1
ATOM 656 N N . CYS A 1 85 ? -12.075 -7.230 19.047 1.00 58.47 85 CYS A N 1
ATOM 657 C CA . CYS A 1 85 ? -12.794 -8.395 18.518 1.00 58.47 85 CYS A CA 1
ATOM 658 C C . CYS A 1 85 ? -12.899 -8.289 16.982 1.00 58.47 85 CYS A C 1
ATOM 660 O O . CYS A 1 85 ? -13.988 -8.136 16.431 1.00 58.47 85 CYS A O 1
ATOM 662 N N . ILE A 1 86 ? -11.772 -8.344 16.260 1.00 62.03 86 ILE A N 1
ATOM 663 C CA . ILE A 1 86 ? -11.798 -8.372 14.787 1.00 62.03 86 ILE A CA 1
ATOM 664 C C . ILE A 1 86 ? -12.108 -9.801 14.330 1.00 62.03 86 ILE A C 1
ATOM 666 O O . ILE A 1 86 ? -11.256 -10.691 14.378 1.00 62.03 86 ILE A O 1
ATOM 670 N N . LYS A 1 87 ? -13.343 -10.029 13.878 1.00 60.72 87 LYS A N 1
ATOM 671 C CA . LYS A 1 87 ? -13.742 -11.265 13.201 1.00 60.72 87 LYS A CA 1
ATOM 672 C C . LYS A 1 87 ? -13.435 -11.102 11.712 1.00 60.72 87 LYS A C 1
ATOM 674 O O . LYS A 1 87 ? -14.065 -10.297 11.036 1.00 60.72 87 LYS A O 1
ATOM 679 N N . ARG A 1 88 ? -12.434 -11.829 11.208 1.00 59.69 88 ARG A N 1
ATOM 680 C CA . ARG A 1 88 ? -12.055 -11.793 9.788 1.00 59.69 88 ARG A CA 1
ATOM 681 C C . ARG A 1 88 ? -13.146 -12.481 8.963 1.00 59.69 88 ARG A C 1
ATOM 683 O O . ARG A 1 88 ? -13.179 -13.707 8.884 1.00 59.69 88 ARG A O 1
ATOM 690 N N . GLU A 1 89 ? -14.053 -11.705 8.380 1.00 60.22 89 GLU A N 1
ATOM 691 C CA . GLU A 1 89 ? -14.977 -12.207 7.365 1.00 60.22 89 GLU A CA 1
ATOM 692 C C . GLU A 1 89 ? -14.252 -12.216 6.021 1.00 60.22 89 GLU A C 1
ATOM 694 O O . GLU A 1 89 ? -14.009 -11.184 5.402 1.00 60.22 89 GLU A O 1
ATOM 699 N N . ILE A 1 90 ? -13.836 -13.406 5.595 1.00 60.47 90 ILE A N 1
ATOM 700 C CA . ILE A 1 90 ? -13.280 -13.610 4.261 1.00 60.47 90 ILE A CA 1
ATOM 701 C C . ILE A 1 90 ? -14.472 -13.539 3.307 1.00 60.47 90 ILE A C 1
ATOM 703 O O . ILE A 1 90 ? -15.231 -14.504 3.190 1.00 60.47 90 ILE A O 1
ATOM 707 N N . HIS A 1 91 ? -14.692 -12.384 2.678 1.00 57.00 91 HIS A N 1
ATOM 708 C CA . HIS A 1 91 ? -15.739 -12.279 1.671 1.00 57.00 91 HIS A CA 1
ATOM 709 C C . HIS A 1 91 ? -15.420 -13.242 0.519 1.00 57.00 91 HIS A C 1
ATOM 711 O O . HIS A 1 91 ? -14.307 -13.204 -0.015 1.00 57.00 91 HIS A O 1
ATOM 717 N N . PRO A 1 92 ? -16.367 -14.108 0.111 1.00 57.91 92 PRO A N 1
ATOM 718 C CA . PRO A 1 92 ? -16.199 -14.853 -1.123 1.00 57.91 92 PRO A CA 1
ATOM 719 C C . PRO A 1 92 ? -16.030 -13.848 -2.273 1.00 57.91 92 PRO A C 1
ATOM 721 O O . PRO A 1 92 ? -16.652 -12.778 -2.238 1.00 57.91 92 PRO A O 1
ATOM 724 N N . PRO A 1 93 ? -15.195 -14.154 -3.283 1.00 60.53 93 PRO A N 1
ATOM 725 C CA . PRO A 1 93 ? -15.043 -13.285 -4.441 1.00 60.53 93 PRO A CA 1
ATOM 726 C C . PRO A 1 93 ? -16.428 -12.954 -5.002 1.00 60.53 93 PRO A C 1
ATOM 728 O O . PRO A 1 93 ? -17.293 -13.830 -5.095 1.00 60.53 93 PRO A O 1
ATOM 731 N N . SER A 1 94 ? -16.659 -11.674 -5.307 1.00 58.06 94 SER A N 1
ATOM 732 C CA . SER A 1 94 ? -17.971 -11.198 -5.748 1.00 58.06 94 SER A CA 1
ATOM 733 C C . SER A 1 94 ? -18.464 -12.016 -6.946 1.00 58.06 94 SER A C 1
ATOM 735 O O . SER A 1 94 ? -17.670 -12.498 -7.753 1.00 58.06 94 SER A O 1
ATOM 737 N N . SER A 1 95 ? -19.780 -12.151 -7.113 1.00 60.81 95 SER A N 1
ATOM 738 C CA . SER A 1 95 ? -20.380 -12.869 -8.251 1.00 60.81 95 SER A CA 1
ATOM 739 C C . SER A 1 95 ? -20.019 -12.274 -9.624 1.00 60.81 95 SER A C 1
ATOM 741 O O . SER A 1 95 ? -20.267 -12.902 -10.651 1.00 60.81 95 SER A O 1
ATOM 743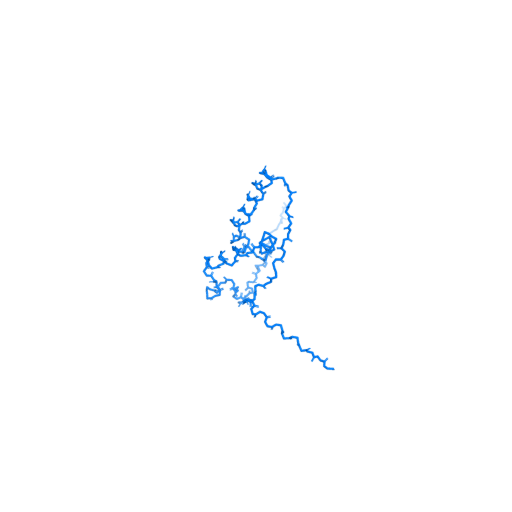 N N . ALA A 1 96 ? -19.402 -11.087 -9.651 1.00 63.66 96 ALA A N 1
ATOM 744 C CA . ALA A 1 96 ? -18.831 -10.449 -10.835 1.00 63.66 96 ALA A CA 1
ATOM 745 C C . ALA A 1 96 ? -17.367 -10.856 -11.121 1.00 63.66 96 ALA A C 1
ATOM 747 O O . ALA A 1 96 ? -16.822 -10.505 -12.168 1.00 63.66 96 ALA A O 1
ATOM 748 N N . CYS A 1 97 ? -16.711 -11.594 -10.219 1.00 51.22 97 CYS A N 1
ATOM 749 C CA . CYS A 1 97 ? -15.352 -12.090 -10.396 1.00 51.22 97 CYS A CA 1
ATOM 750 C C . CYS A 1 97 ? -15.357 -13.278 -11.372 1.00 51.22 97 CYS A C 1
ATOM 752 O O . CYS A 1 97 ? -15.510 -14.438 -10.997 1.00 51.22 97 CYS A O 1
ATOM 754 N N . SER A 1 98 ? -15.204 -12.984 -12.663 1.00 55.06 98 SER A N 1
ATOM 755 C CA . SER A 1 98 ? -15.138 -13.983 -13.735 1.00 55.06 98 SER A CA 1
ATOM 756 C C . SER A 1 98 ? -13.775 -14.698 -13.779 1.00 55.06 98 SER A C 1
ATOM 758 O O . SER A 1 98 ? -13.117 -14.731 -14.821 1.00 55.06 98 SER A O 1
ATOM 760 N N . ILE A 1 99 ? -13.338 -15.323 -12.682 1.00 59.47 99 ILE A N 1
ATOM 761 C CA . ILE A 1 99 ? -12.332 -16.391 -12.770 1.00 59.47 99 ILE A CA 1
ATOM 762 C C . ILE A 1 99 ? -13.086 -17.658 -13.157 1.00 59.47 99 ILE A C 1
ATOM 764 O O . ILE A 1 99 ? -13.580 -18.428 -12.337 1.00 59.47 99 ILE A O 1
ATOM 768 N N . ARG A 1 100 ? -13.235 -17.847 -14.468 1.00 54.38 100 ARG A N 1
ATOM 769 C CA . ARG A 1 100 ? -13.811 -19.056 -15.051 1.00 54.38 100 ARG A CA 1
ATOM 770 C C . ARG A 1 100 ? -12.785 -20.179 -14.882 1.00 54.38 100 ARG A C 1
ATOM 772 O O . ARG A 1 100 ? -11.961 -20.413 -15.763 1.00 54.38 100 ARG A O 1
ATOM 779 N N . GLY A 1 101 ? -12.799 -20.829 -13.721 1.00 53.41 101 GLY A N 1
ATOM 780 C CA . GLY A 1 101 ? -12.019 -22.032 -13.457 1.00 53.41 101 GLY A CA 1
ATOM 781 C C . GLY A 1 101 ? -12.428 -23.120 -14.444 1.00 53.41 101 GLY A C 1
ATOM 782 O O . GLY A 1 101 ? -13.495 -23.714 -14.324 1.00 53.41 101 GLY A O 1
ATOM 783 N N . LYS A 1 102 ? -11.602 -23.357 -15.465 1.00 50.38 102 LYS A N 1
ATOM 784 C CA . LYS A 1 102 ? -11.746 -24.505 -16.364 1.00 50.38 102 LYS A CA 1
ATOM 785 C C . LYS A 1 102 ? -11.279 -25.759 -15.623 1.00 50.38 102 LYS A C 1
ATOM 787 O O . LYS A 1 102 ? -10.201 -26.268 -15.911 1.00 50.38 102 LYS A O 1
ATOM 792 N N . ASN A 1 103 ? -12.076 -26.261 -14.687 1.00 46.03 103 ASN A N 1
ATOM 793 C CA . ASN A 1 103 ? -11.887 -27.626 -14.214 1.00 46.03 103 ASN A CA 1
ATOM 794 C C . ASN A 1 103 ? -12.503 -28.547 -15.264 1.00 46.03 103 ASN A C 1
ATOM 796 O O . ASN A 1 103 ? -13.719 -28.627 -15.409 1.00 46.03 103 ASN A O 1
ATOM 800 N N . LYS A 1 104 ? -11.641 -29.176 -16.065 1.00 45.19 104 LYS A N 1
ATOM 801 C CA . LYS A 1 104 ? -12.028 -30.339 -16.857 1.00 45.19 104 LYS A CA 1
ATOM 802 C C . LYS A 1 104 ? -12.284 -31.471 -15.864 1.00 45.19 104 LYS A C 1
ATOM 804 O O . LYS A 1 104 ? -11.332 -31.965 -15.267 1.00 45.19 104 LYS A O 1
ATOM 809 N N . GLU A 1 105 ? -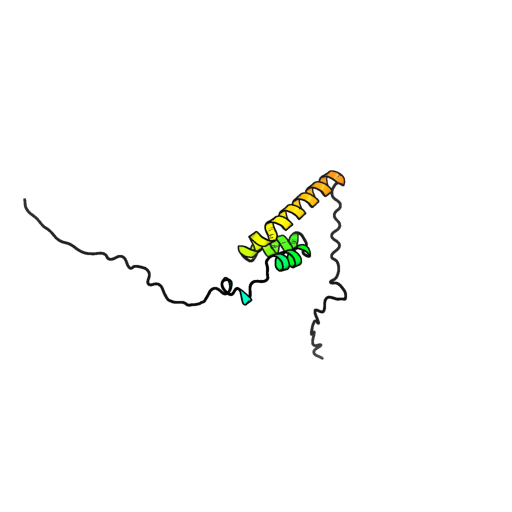13.541 -31.861 -15.689 1.00 47.41 105 GLU A N 1
ATOM 810 C CA . GLU A 1 105 ? -13.860 -33.202 -15.203 1.00 47.41 105 GLU A CA 1
ATOM 811 C C . GLU A 1 105 ? -13.323 -34.192 -16.240 1.00 47.41 105 GLU A C 1
ATOM 813 O O . GLU A 1 105 ? -13.760 -34.218 -17.393 1.00 47.41 105 GLU A O 1
ATOM 818 N N . VAL A 1 106 ? -12.284 -34.930 -15.854 1.00 48.06 106 VAL A N 1
ATOM 819 C CA . VAL A 1 106 ? -11.864 -36.134 -16.566 1.00 48.06 106 VAL A CA 1
ATOM 820 C C . VAL A 1 106 ? -12.741 -37.254 -16.022 1.00 48.06 106 VAL A C 1
ATOM 822 O O . VAL A 1 106 ? -12.713 -37.530 -14.825 1.00 48.06 106 VAL A O 1
ATOM 825 N N . ASN A 1 107 ? -13.556 -37.786 -16.928 1.00 48.75 107 ASN A N 1
ATOM 826 C CA . ASN A 1 107 ? -14.466 -38.915 -16.765 1.00 48.75 107 ASN A CA 1
ATOM 827 C C . ASN A 1 107 ? -13.765 -40.189 -16.282 1.00 48.75 107 ASN A C 1
ATOM 829 O O . ASN A 1 107 ? -12.646 -40.452 -16.780 1.00 48.75 107 ASN A O 1
#

Secondary structure (DSSP, 8-state):
------------------------GGG-GGG---HHHHHHHHTTS-HHHHHHHHTT-HHHHHHTHHHHHHHHHHHHHHHHHH-S------PPPPTT-----------

Radius of gyration: 27.66 Å; chains: 1; bounding box: 97×45×46 Å

Sequence (107 aa):
MTATSKAGGDDREKPEAGNDETTPISALPALRLPAHLIARVFSQLDCVDLLGCSLVCKQWYMDSAELREGWKNEYIEAWELYGLCIKREIHPPSSACSIRGKNKEVN

pLDDT: mean 70.35, std 21.27, range [34.56, 97.19]

Foldseek 3Di:
DDDDDDDDDDPPDDPPPPPPPPVPPVPPVVPDDPLVVVLVVLVVDDLVVLVVQLPPDVVSVVSSVVVNVVNVVVVVVCCVPPNDDDDDDPDDPDPPPPPPPPPPPDD